Protein AF-N9N5F7-F1 (afdb_monomer_lite)

Secondary structure (DSSP, 8-state):
-EEEEEEEEETTEEEEEEEEEEEEEEETTEEEEEETTEEEEEEGGGEEETTS-TTTSSGGGS---------

Foldseek 3Di:
DKKFWDWDDDPPDTDTDIFDFDFPDDDPQWTWTDGPNDTDIDGVLRIGHPPDPPPPDDVPPPPPPPDPDDD

Radius of gyration: 15.31 Å; chains: 1; bounding box: 32×50×29 Å

pLDDT: mean 80.37, std 19.27, range [41.56, 97.25]

Sequence (71 aa):
MVFFYLFEIYEEQVFKIIREGVILKRKNQILKILDDGEIFYLHDHDVYPIGAPAKFIYNMFGVCFCSFYKH

Organism: NCBI:txid70348

Structure (mmCIF, N/CA/C/O backbone):
data_AF-N9N5F7-F1
#
_entry.id   AF-N9N5F7-F1
#
loop_
_atom_site.group_PDB
_atom_site.id
_atom_site.type_symbol
_atom_site.label_atom_id
_atom_site.label_alt_id
_atom_site.label_comp_id
_atom_site.label_asym_id
_atom_site.label_entity_id
_atom_site.label_seq_id
_atom_site.pdbx_PDB_ins_code
_atom_site.Cartn_x
_atom_site.Cartn_y
_atom_site.Cartn_z
_atom_site.occupancy
_atom_site.B_iso_or_equiv
_atom_site.auth_seq_id
_atom_site.auth_comp_id
_atom_site.auth_asym_id
_atom_site.auth_atom_id
_atom_site.pdbx_PDB_model_num
ATOM 1 N N . MET A 1 1 ? -12.200 -0.809 -0.907 1.00 86.25 1 MET A N 1
ATOM 2 C CA . MET A 1 1 ? -10.962 -1.094 -1.656 1.00 86.25 1 MET A CA 1
ATOM 3 C C . MET A 1 1 ? -10.164 0.184 -1.808 1.00 86.25 1 MET A C 1
ATOM 5 O O . MET A 1 1 ? -10.751 1.266 -1.846 1.00 86.25 1 MET A O 1
ATOM 9 N N . VAL A 1 2 ? -8.848 0.046 -1.851 1.00 91.56 2 VAL A N 1
ATOM 10 C CA . VAL A 1 2 ? -7.876 1.122 -2.049 1.00 91.56 2 VAL A CA 1
ATOM 11 C C . VAL A 1 2 ? -6.925 0.742 -3.174 1.00 91.56 2 VAL A C 1
ATOM 13 O O . VAL A 1 2 ? -6.804 -0.440 -3.476 1.00 91.56 2 VAL A O 1
ATOM 16 N N . PHE A 1 3 ? -6.242 1.716 -3.755 1.00 93.06 3 PHE A N 1
ATOM 17 C CA . PHE A 1 3 ? -5.114 1.488 -4.643 1.00 93.06 3 PHE A CA 1
ATOM 18 C C . PHE A 1 3 ? -3.869 2.205 -4.120 1.00 93.06 3 PHE A C 1
ATOM 20 O O . PHE A 1 3 ? -3.964 3.179 -3.370 1.00 93.06 3 PHE A O 1
ATOM 27 N N . PHE A 1 4 ? -2.702 1.710 -4.504 1.00 92.06 4 PHE A N 1
ATOM 28 C CA . PHE A 1 4 ? -1.404 2.273 -4.147 1.00 92.06 4 PHE A CA 1
ATOM 29 C C . PHE A 1 4 ? -0.395 2.019 -5.268 1.00 92.06 4 PHE A C 1
ATOM 31 O O . PHE A 1 4 ? -0.633 1.201 -6.161 1.00 92.06 4 PHE A O 1
ATOM 38 N N . TYR A 1 5 ? 0.722 2.745 -5.240 1.00 91.31 5 TYR A N 1
ATOM 39 C CA . TYR A 1 5 ? 1.794 2.570 -6.214 1.00 91.31 5 TYR A CA 1
ATOM 40 C C . TYR A 1 5 ? 2.888 1.663 -5.658 1.00 91.31 5 TYR A C 1
ATOM 42 O O . TYR A 1 5 ? 3.386 1.892 -4.558 1.00 91.31 5 TYR A O 1
ATOM 50 N N . LEU A 1 6 ? 3.288 0.673 -6.448 1.00 91.38 6 LEU A N 1
ATOM 51 C CA . LEU A 1 6 ? 4.488 -0.122 -6.230 1.00 91.38 6 LEU A CA 1
ATOM 52 C C . LEU A 1 6 ? 5.528 0.279 -7.277 1.00 91.38 6 LEU A C 1
ATOM 54 O O . LEU A 1 6 ? 5.196 0.460 -8.449 1.00 91.38 6 LEU A O 1
ATOM 58 N N . PHE A 1 7 ? 6.775 0.444 -6.846 1.00 89.75 7 PHE A N 1
ATOM 59 C CA . PHE A 1 7 ? 7.889 0.739 -7.738 1.00 89.75 7 PHE A CA 1
ATOM 60 C C . PHE A 1 7 ? 8.800 -0.476 -7.804 1.00 89.75 7 PHE A C 1
ATOM 62 O O . PHE A 1 7 ? 9.378 -0.871 -6.793 1.00 89.75 7 PHE A O 1
ATOM 69 N N . GLU A 1 8 ? 8.918 -1.058 -8.989 1.00 91.56 8 GLU A N 1
ATOM 70 C CA . GLU A 1 8 ? 9.813 -2.179 -9.250 1.00 91.56 8 GLU A CA 1
ATOM 71 C C . GLU A 1 8 ? 10.997 -1.695 -10.083 1.00 91.56 8 GLU A C 1
ATOM 73 O O . GLU A 1 8 ? 10.837 -0.903 -11.015 1.00 91.56 8 GLU A O 1
ATOM 78 N N . ILE A 1 9 ? 12.196 -2.146 -9.723 1.00 91.50 9 ILE A N 1
ATOM 7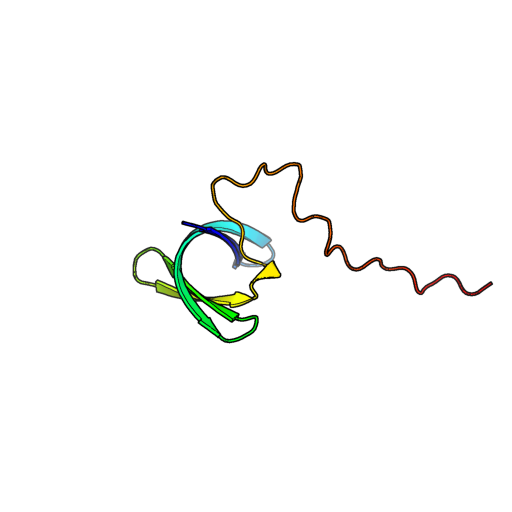9 C CA . ILE A 1 9 ? 13.430 -1.804 -10.426 1.00 91.50 9 ILE A CA 1
ATOM 80 C C . ILE A 1 9 ? 13.864 -3.040 -11.201 1.00 91.50 9 ILE A C 1
ATOM 82 O O . ILE A 1 9 ? 14.171 -4.068 -10.596 1.00 91.50 9 ILE A O 1
ATOM 86 N N . TYR A 1 10 ? 13.912 -2.924 -12.524 1.00 90.94 10 TYR A N 1
ATOM 87 C CA . TYR A 1 10 ? 14.500 -3.934 -13.397 1.00 90.94 10 TYR A CA 1
ATOM 88 C C . TYR A 1 10 ? 15.651 -3.290 -14.160 1.00 90.94 10 TYR A C 1
ATOM 90 O O . TYR A 1 10 ? 15.446 -2.344 -14.921 1.00 90.94 10 TYR A O 1
ATOM 98 N N . GLU A 1 11 ? 16.862 -3.800 -13.929 1.00 90.88 11 GLU A N 1
ATOM 99 C CA . GLU A 1 11 ? 18.109 -3.226 -14.447 1.00 90.88 11 GLU A CA 1
ATOM 100 C C . GLU A 1 11 ? 18.226 -1.727 -14.099 1.00 90.88 11 GLU A C 1
ATOM 102 O O . GLU A 1 11 ? 18.332 -1.379 -12.924 1.00 90.88 11 GLU A O 1
ATOM 107 N N . GLU A 1 12 ? 18.182 -0.842 -15.098 1.00 91.50 12 GLU A N 1
ATOM 108 C CA . GLU A 1 12 ? 18.263 0.619 -14.941 1.00 91.50 12 GLU A CA 1
ATOM 109 C C . GLU A 1 12 ? 16.898 1.322 -15.084 1.00 91.50 12 GLU A C 1
ATOM 111 O O . GLU A 1 12 ? 16.824 2.551 -15.130 1.00 91.50 12 GLU A O 1
ATOM 116 N N . GLN A 1 13 ? 15.800 0.564 -15.164 1.00 90.25 13 GLN A N 1
ATOM 117 C CA . GLN A 1 13 ? 14.454 1.098 -15.377 1.00 90.25 13 GLN A CA 1
ATOM 118 C C . GLN A 1 13 ? 13.581 0.964 -14.126 1.00 90.25 13 GLN A C 1
ATOM 120 O O . GLN A 1 13 ? 13.535 -0.081 -13.474 1.00 90.25 13 GLN A O 1
ATOM 125 N N . VAL A 1 14 ? 12.850 2.039 -13.815 1.00 91.50 14 VAL A N 1
ATOM 126 C CA . VAL A 1 14 ? 11.876 2.092 -12.717 1.00 91.50 14 VAL A CA 1
ATOM 127 C C . VAL A 1 14 ? 10.470 1.961 -13.288 1.00 91.50 14 VAL A C 1
ATOM 129 O O . VAL A 1 14 ? 10.002 2.833 -14.023 1.00 91.50 14 VAL A O 1
ATOM 132 N N . PHE A 1 15 ? 9.777 0.896 -12.905 1.00 91.31 15 PHE A N 1
ATOM 13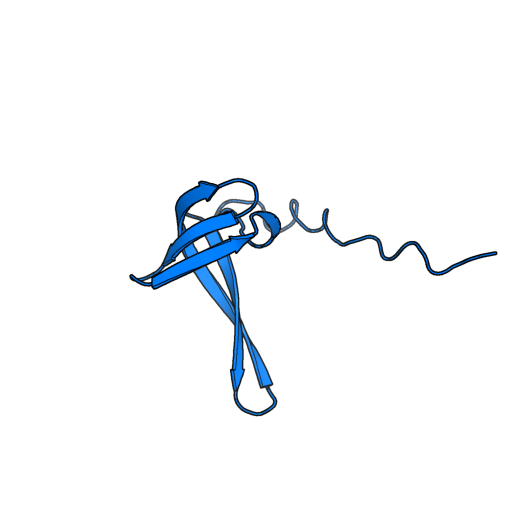3 C CA . PHE A 1 15 ? 8.403 0.624 -13.302 1.00 91.31 15 PHE A CA 1
ATOM 134 C C . PHE A 1 15 ? 7.456 1.019 -12.182 1.00 91.31 15 PHE A C 1
ATOM 136 O O . PHE A 1 15 ? 7.605 0.596 -11.038 1.00 91.31 15 PHE A O 1
ATOM 143 N N . LYS A 1 16 ? 6.461 1.836 -12.524 1.00 90.44 16 LYS A N 1
ATOM 144 C CA . LYS A 1 16 ? 5.399 2.244 -11.609 1.00 90.44 16 LYS A CA 1
ATOM 145 C C . LYS A 1 16 ? 4.162 1.391 -11.865 1.00 90.44 16 LYS A C 1
ATOM 147 O O . LYS A 1 16 ? 3.543 1.504 -12.920 1.00 90.44 16 LYS A O 1
ATOM 152 N N . ILE A 1 17 ? 3.791 0.582 -10.883 1.00 92.31 17 ILE A N 1
ATOM 153 C CA . ILE A 1 17 ? 2.671 -0.356 -10.943 1.00 92.31 17 ILE A CA 1
ATOM 154 C C . ILE A 1 17 ? 1.563 0.143 -10.018 1.00 92.31 17 ILE A C 1
ATOM 156 O O . ILE A 1 17 ? 1.828 0.593 -8.905 1.00 92.31 17 ILE A O 1
ATOM 160 N N . ILE A 1 18 ? 0.315 0.084 -10.482 1.00 91.12 18 ILE A N 1
ATOM 161 C CA . ILE A 1 18 ? -0.864 0.350 -9.652 1.00 91.12 18 ILE A CA 1
ATOM 162 C C . ILE A 1 18 ? -1.355 -0.991 -9.124 1.00 91.12 18 ILE A C 1
ATOM 164 O O . ILE A 1 18 ? -1.652 -1.888 -9.910 1.00 91.12 18 ILE A O 1
ATOM 168 N N . ARG A 1 19 ? -1.428 -1.119 -7.804 1.00 93.62 19 ARG A N 1
ATOM 169 C CA . ARG A 1 19 ? -1.962 -2.297 -7.116 1.00 93.62 19 ARG A CA 1
ATOM 170 C C . ARG A 1 19 ? -3.246 -1.909 -6.395 1.00 93.62 19 ARG A C 1
ATOM 172 O O . ARG A 1 19 ? -3.389 -0.764 -5.960 1.00 93.62 19 ARG A O 1
ATOM 179 N N . GLU A 1 20 ? -4.173 -2.849 -6.265 1.00 93.88 20 GLU A N 1
ATOM 180 C CA . GLU A 1 20 ? -5.449 -2.657 -5.576 1.00 93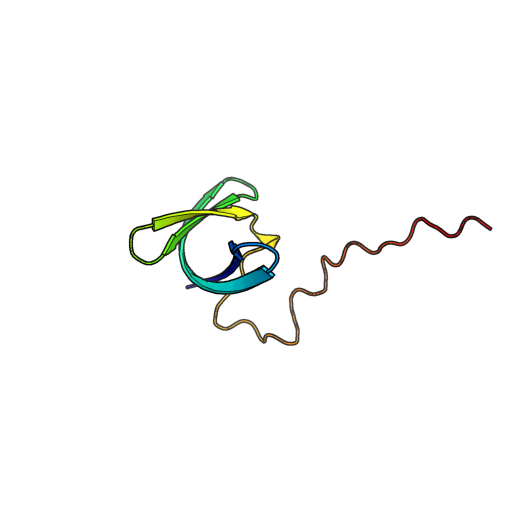.88 20 GLU A CA 1
ATOM 181 C C . GLU A 1 20 ? -5.540 -3.604 -4.387 1.00 93.88 20 GLU A C 1
ATOM 183 O O . GLU A 1 20 ? -5.153 -4.756 -4.472 1.00 93.88 20 GLU A O 1
ATOM 188 N N . GLY A 1 21 ? -6.075 -3.144 -3.263 1.00 94.50 21 GLY A N 1
ATOM 189 C CA . GLY A 1 21 ? -6.158 -3.978 -2.075 1.00 94.50 21 GLY A CA 1
ATOM 190 C C . GLY A 1 21 ? -7.267 -3.598 -1.112 1.00 94.50 21 GLY A C 1
ATOM 191 O O . GLY A 1 21 ? -8.013 -2.621 -1.272 1.00 94.50 21 GLY A O 1
ATOM 192 N N . VAL A 1 22 ? -7.376 -4.401 -0.061 1.00 95.56 22 VAL A N 1
ATOM 193 C CA . VAL A 1 22 ? -8.317 -4.207 1.041 1.00 95.56 22 VAL A CA 1
ATOM 194 C C . VAL A 1 22 ? -7.538 -3.891 2.311 1.00 95.56 22 VAL A C 1
ATOM 196 O O . VAL A 1 22 ? -6.630 -4.621 2.700 1.00 95.56 22 VAL A O 1
ATOM 199 N N . ILE A 1 23 ? -7.902 -2.801 2.990 1.00 95.06 23 ILE A N 1
ATOM 200 C CA . ILE A 1 23 ? -7.321 -2.466 4.293 1.00 95.06 23 ILE A CA 1
ATOM 201 C C . ILE A 1 23 ? -7.804 -3.499 5.317 1.00 95.06 23 ILE A C 1
ATOM 203 O O . ILE A 1 23 ? -8.997 -3.596 5.592 1.00 95.06 23 ILE A O 1
ATOM 207 N N . LEU A 1 24 ? -6.866 -4.227 5.918 1.00 96.31 24 LEU A N 1
ATOM 208 C CA . LEU A 1 24 ? -7.127 -5.159 7.013 1.00 96.31 24 LEU A CA 1
ATOM 209 C C . LEU A 1 24 ? -7.087 -4.467 8.379 1.00 96.31 24 LEU A C 1
ATOM 211 O O . LEU A 1 24 ? -7.839 -4.818 9.285 1.00 96.31 24 LEU A O 1
ATOM 215 N N . LYS A 1 25 ? -6.160 -3.519 8.564 1.00 94.50 25 LYS A N 1
ATOM 216 C CA . LYS A 1 25 ? -5.962 -2.813 9.839 1.00 94.50 25 LYS A CA 1
ATOM 217 C C . LYS A 1 25 ? -5.287 -1.463 9.625 1.00 94.50 25 LYS A C 1
ATOM 219 O O . LYS A 1 25 ? -4.426 -1.333 8.761 1.00 94.50 25 LYS A O 1
ATOM 224 N N . ARG A 1 26 ? -5.604 -0.493 10.483 1.00 92.69 26 ARG A N 1
ATOM 225 C CA . ARG A 1 26 ? -4.865 0.768 10.632 1.00 92.69 26 ARG A CA 1
ATOM 226 C C . ARG A 1 26 ? -4.215 0.832 12.010 1.00 92.69 26 ARG A C 1
ATOM 228 O O . ARG A 1 26 ? -4.867 0.535 13.011 1.00 92.69 26 ARG A O 1
ATOM 235 N N . LYS A 1 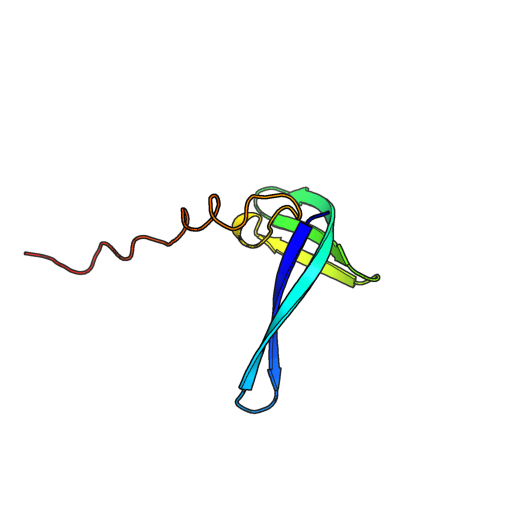27 ? -2.943 1.227 12.069 1.00 93.50 27 LYS A N 1
ATOM 236 C CA . LYS A 1 27 ? -2.249 1.584 13.312 1.00 93.50 27 LYS A CA 1
ATOM 237 C C . LYS A 1 27 ? -1.475 2.877 13.075 1.00 93.50 27 LYS A C 1
ATOM 239 O O . LYS A 1 27 ? -0.516 2.890 12.311 1.00 93.50 27 LYS A O 1
ATOM 244 N N . ASN A 1 28 ? -1.890 3.951 13.742 1.00 93.62 28 ASN A N 1
ATOM 245 C CA . ASN A 1 28 ? -1.385 5.305 13.508 1.00 93.62 28 ASN A CA 1
ATOM 246 C C . ASN A 1 28 ? -1.499 5.673 12.012 1.00 93.62 28 ASN A C 1
ATOM 248 O O . ASN A 1 28 ? -2.593 5.625 11.446 1.00 93.62 28 ASN A O 1
ATOM 252 N N . GLN A 1 29 ? -0.367 5.997 11.388 1.00 92.06 29 GLN A N 1
ATOM 253 C CA . GLN A 1 29 ? -0.241 6.374 9.980 1.00 92.06 29 GLN A CA 1
ATOM 254 C C . GLN A 1 29 ? 0.092 5.186 9.068 1.00 92.06 29 GLN A C 1
ATOM 256 O O . GLN A 1 29 ? 0.358 5.402 7.897 1.00 92.06 29 GLN A O 1
ATOM 261 N N . ILE A 1 30 ? 0.104 3.947 9.579 1.00 94.69 30 ILE A N 1
ATOM 262 C CA . ILE A 1 30 ? 0.392 2.741 8.791 1.00 94.69 30 ILE A CA 1
ATOM 263 C C . ILE A 1 30 ? -0.890 1.939 8.561 1.00 94.69 30 ILE A C 1
ATOM 265 O O . ILE A 1 30 ? -1.635 1.619 9.498 1.00 94.69 30 ILE A O 1
ATOM 269 N N . LEU A 1 31 ? -1.115 1.573 7.305 1.00 95.56 31 LEU A N 1
ATOM 270 C CA . LEU A 1 31 ? -2.169 0.690 6.835 1.00 95.56 31 LEU A CA 1
ATOM 271 C C . LEU A 1 31 ? -1.579 -0.679 6.510 1.00 95.56 31 LEU A C 1
ATOM 273 O O . LEU A 1 31 ? -0.591 -0.787 5.793 1.00 95.56 31 LEU A O 1
ATOM 277 N N . LYS A 1 32 ? -2.218 -1.727 7.028 1.00 97.25 32 LYS A N 1
ATOM 278 C CA . LYS A 1 32 ? -1.996 -3.111 6.614 1.00 97.25 32 LYS A CA 1
ATOM 279 C C . LYS A 1 32 ? -3.005 -3.435 5.520 1.00 97.25 32 LYS A C 1
ATOM 281 O O . LYS A 1 32 ? -4.207 -3.421 5.797 1.00 97.25 32 LYS A O 1
ATOM 286 N N . ILE A 1 33 ? -2.530 -3.722 4.318 1.00 96.81 33 ILE A N 1
ATOM 287 C CA . ILE A 1 33 ? -3.340 -3.940 3.117 1.00 96.81 33 ILE A CA 1
ATOM 288 C C . ILE A 1 33 ? -3.109 -5.362 2.610 1.00 96.81 33 ILE A C 1
ATOM 290 O O . ILE A 1 33 ? -1.980 -5.839 2.622 1.00 96.81 33 ILE A O 1
ATOM 294 N N . LEU A 1 34 ? -4.188 -6.035 2.217 1.00 97.12 34 LEU A N 1
ATOM 295 C CA . LEU A 1 34 ? -4.170 -7.325 1.535 1.00 97.12 34 LEU A CA 1
ATOM 296 C C . LEU A 1 34 ? -4.440 -7.106 0.052 1.00 97.12 34 LEU A C 1
ATOM 298 O O . LEU A 1 34 ? -5.457 -6.500 -0.292 1.00 97.12 34 LEU A O 1
ATOM 302 N N . ASP A 1 35 ? -3.562 -7.630 -0.785 1.00 96.00 35 ASP A N 1
ATOM 303 C CA . ASP A 1 35 ? -3.678 -7.620 -2.239 1.00 96.00 35 ASP A CA 1
ATOM 304 C C . ASP A 1 35 ? -3.195 -8.975 -2.768 1.00 96.00 35 ASP A C 1
ATOM 306 O O . ASP A 1 35 ? -2.093 -9.395 -2.446 1.00 96.00 35 ASP A O 1
ATOM 310 N N . ASP A 1 36 ? -4.070 -9.686 -3.478 1.00 93.44 36 ASP A N 1
ATOM 311 C CA . ASP A 1 36 ? -3.850 -11.031 -4.038 1.00 93.44 36 ASP A CA 1
ATOM 312 C C . ASP A 1 36 ? -3.091 -12.030 -3.131 1.00 93.44 36 ASP A C 1
ATOM 314 O O . ASP A 1 36 ? -2.209 -12.774 -3.550 1.00 93.44 36 ASP A O 1
ATOM 318 N N . GLY A 1 37 ? -3.417 -12.040 -1.832 1.00 94.56 37 GLY A N 1
ATOM 319 C CA . GLY A 1 37 ? -2.781 -12.923 -0.840 1.00 94.56 37 GLY A CA 1
ATOM 320 C C . GLY A 1 37 ? -1.486 -12.381 -0.220 1.00 94.56 37 GLY A C 1
ATOM 321 O O . GLY A 1 37 ? -1.018 -12.919 0.785 1.00 94.56 37 GLY A O 1
ATOM 322 N N . GLU A 1 38 ? -0.953 -11.279 -0.739 1.00 96.44 38 GLU A N 1
ATOM 323 C CA . GLU A 1 38 ? 0.214 -10.576 -0.218 1.00 96.44 38 GLU A CA 1
ATOM 324 C C . GLU A 1 38 ? -0.189 -9.466 0.761 1.00 96.44 38 GLU A C 1
ATOM 326 O O . GLU A 1 38 ? -1.233 -8.819 0.637 1.00 96.44 38 GLU A O 1
ATOM 331 N N . ILE A 1 39 ? 0.651 -9.237 1.775 1.00 96.88 39 ILE A N 1
ATOM 332 C CA . ILE A 1 39 ? 0.414 -8.211 2.792 1.00 96.88 39 ILE A CA 1
ATOM 333 C C . ILE A 1 39 ? 1.394 -7.061 2.612 1.00 96.88 39 ILE A C 1
ATOM 335 O O . ILE A 1 39 ? 2.599 -7.226 2.786 1.00 96.88 39 ILE A O 1
ATOM 339 N N . PHE A 1 40 ? 0.842 -5.872 2.404 1.00 95.75 40 PHE A N 1
ATOM 340 C CA . PHE A 1 40 ? 1.577 -4.620 2.305 1.00 95.75 40 PHE A CA 1
ATOM 341 C C . PHE A 1 40 ? 1.374 -3.774 3.562 1.00 95.75 40 PHE A C 1
ATOM 343 O O . PHE A 1 40 ? 0.282 -3.722 4.136 1.00 95.75 40 PHE A O 1
ATOM 350 N N . TYR A 1 41 ? 2.435 -3.091 3.988 1.00 95.75 41 TYR A N 1
ATOM 351 C CA . TYR A 1 41 ? 2.387 -2.086 5.046 1.00 95.75 41 TYR A CA 1
ATOM 352 C C . TYR A 1 41 ? 2.777 -0.745 4.443 1.00 95.75 41 TYR A C 1
ATOM 354 O O . TYR A 1 41 ? 3.929 -0.555 4.070 1.00 95.75 41 TYR A O 1
ATOM 362 N N . LEU A 1 42 ? 1.814 0.163 4.330 1.00 93.75 42 LEU A N 1
ATOM 363 C CA . LEU A 1 42 ? 1.991 1.442 3.645 1.00 93.75 42 LEU A CA 1
ATOM 364 C C . LEU A 1 42 ? 1.581 2.591 4.548 1.00 93.75 42 LEU A C 1
ATOM 366 O O . LEU A 1 42 ? 0.713 2.428 5.410 1.00 93.75 42 LEU A O 1
ATOM 370 N N . HIS A 1 43 ? 2.187 3.756 4.344 1.00 93.38 43 HIS A N 1
ATOM 371 C CA . HIS A 1 43 ? 1.695 4.958 4.989 1.00 93.38 43 HIS A CA 1
ATOM 372 C C . HIS A 1 43 ? 0.334 5.353 4.411 1.00 93.38 43 HIS A C 1
ATOM 374 O O . HIS A 1 43 ? 0.059 5.164 3.229 1.00 93.38 43 HIS A O 1
ATOM 380 N N . ASP A 1 44 ? -0.540 5.912 5.243 1.00 88.56 44 ASP A N 1
ATOM 381 C CA . ASP A 1 44 ? -1.884 6.312 4.825 1.00 88.56 44 ASP A CA 1
ATOM 382 C C . ASP A 1 44 ? -1.906 7.416 3.754 1.00 88.56 44 ASP A C 1
ATOM 384 O O . ASP A 1 44 ? -2.893 7.518 3.030 1.00 88.56 44 ASP A O 1
ATOM 388 N N . HIS A 1 45 ? -0.828 8.191 3.607 1.00 87.19 45 HIS A N 1
ATOM 389 C CA . HIS A 1 45 ? -0.676 9.185 2.540 1.00 87.19 45 HIS A CA 1
ATOM 390 C C . HIS A 1 45 ? -0.281 8.596 1.174 1.00 87.19 45 HIS A C 1
ATOM 392 O O . HIS A 1 45 ? -0.445 9.280 0.164 1.00 87.19 45 HIS A O 1
ATOM 398 N N . ASP A 1 46 ? 0.174 7.340 1.130 1.00 89.12 46 ASP A N 1
ATOM 399 C CA . ASP A 1 46 ? 0.545 6.627 -0.104 1.00 89.12 46 ASP A CA 1
ATOM 400 C C . ASP A 1 46 ? -0.597 5.751 -0.653 1.00 89.12 46 ASP A C 1
ATOM 402 O O . ASP A 1 46 ? -0.428 5.020 -1.633 1.00 89.12 46 ASP A O 1
ATOM 406 N N . VAL A 1 47 ? -1.765 5.789 -0.005 1.00 90.56 47 VAL A N 1
ATOM 407 C CA . VAL A 1 47 ? -2.895 4.895 -0.271 1.00 90.56 47 VAL A CA 1
ATOM 408 C C . VAL A 1 47 ? -4.141 5.706 -0.603 1.00 90.56 47 VAL A C 1
ATOM 410 O O . VAL A 1 47 ? -4.544 6.598 0.140 1.00 90.56 47 VAL A O 1
ATOM 413 N N . TYR A 1 48 ? -4.805 5.351 -1.701 1.00 88.25 48 TYR A N 1
ATOM 414 C CA . TYR A 1 48 ? -5.901 6.131 -2.269 1.00 88.25 48 TYR A CA 1
ATOM 415 C C . TYR A 1 48 ? -7.198 5.309 -2.362 1.00 88.25 48 TYR A C 1
ATOM 417 O O . TYR A 1 48 ? -7.165 4.137 -2.735 1.00 88.25 48 TYR A O 1
ATOM 425 N N . PRO A 1 49 ? -8.379 5.878 -2.065 1.00 88.00 49 PRO A N 1
ATOM 426 C CA . PRO A 1 49 ? -9.654 5.199 -2.308 1.00 88.00 49 PRO A CA 1
ATOM 427 C C . PRO A 1 49 ? -9.943 5.038 -3.813 1.00 88.00 49 PRO A C 1
ATOM 429 O O . PRO A 1 49 ? -9.803 6.000 -4.562 1.00 88.00 49 PRO A O 1
ATOM 432 N N . ILE A 1 50 ? -10.450 3.876 -4.251 1.00 80.81 50 ILE A N 1
ATOM 433 C CA . ILE A 1 50 ? -10.752 3.582 -5.678 1.00 80.81 50 ILE A CA 1
ATOM 434 C C . ILE A 1 50 ? -11.813 4.517 -6.294 1.00 80.81 50 ILE A C 1
ATOM 436 O O . ILE A 1 50 ? -11.838 4.729 -7.500 1.00 80.81 50 ILE A O 1
ATOM 440 N N . GLY A 1 51 ? -12.666 5.125 -5.470 1.00 70.50 51 GLY A N 1
ATOM 441 C CA . GLY A 1 51 ? -13.686 6.086 -5.907 1.00 70.50 51 GLY A CA 1
ATOM 442 C C . GLY A 1 51 ? -13.332 7.551 -5.652 1.00 70.50 51 GLY A C 1
ATOM 443 O O . GLY A 1 51 ? -14.195 8.412 -5.814 1.00 70.50 51 GLY A O 1
ATOM 444 N N . ALA A 1 52 ? -12.114 7.856 -5.194 1.00 67.00 52 ALA A N 1
ATOM 445 C CA . ALA A 1 52 ? -11.722 9.245 -4.999 1.00 67.00 52 ALA A CA 1
ATOM 446 C C . ALA A 1 52 ? -11.660 9.939 -6.370 1.00 67.00 52 ALA A C 1
ATOM 448 O O . ALA A 1 52 ? -11.071 9.380 -7.299 1.00 67.00 52 ALA A O 1
ATOM 449 N N . PRO A 1 53 ? -12.240 11.145 -6.539 1.00 58.03 53 PRO A N 1
ATOM 450 C CA . PRO A 1 53 ? -12.073 11.900 -7.768 1.00 58.03 53 PRO A CA 1
ATOM 451 C C . PRO A 1 53 ? -10.578 12.169 -7.932 1.00 58.03 53 PRO A C 1
ATOM 453 O O . PRO A 1 53 ? -10.016 13.031 -7.257 1.00 58.03 53 PRO A O 1
ATOM 456 N N . ALA A 1 54 ? -9.939 11.420 -8.833 1.00 52.16 54 ALA A N 1
ATOM 457 C CA . ALA A 1 54 ? -8.492 11.405 -9.048 1.00 52.16 54 ALA A CA 1
ATOM 458 C C . ALA A 1 54 ? -7.895 12.796 -9.354 1.00 52.16 54 ALA A C 1
ATOM 460 O O . ALA A 1 54 ? -6.682 12.973 -9.334 1.00 52.16 54 ALA A O 1
ATOM 461 N N . LYS A 1 55 ? -8.744 13.799 -9.617 1.00 49.47 55 LYS A N 1
ATOM 462 C CA . LYS A 1 55 ? -8.368 15.195 -9.856 1.00 49.47 55 LYS A CA 1
ATOM 463 C C . LYS A 1 55 ? -8.414 16.116 -8.631 1.00 49.47 55 LYS A C 1
ATOM 465 O O . LYS A 1 55 ? -7.948 17.240 -8.768 1.00 49.47 55 LYS A O 1
ATOM 470 N N . PHE A 1 56 ? -8.962 15.711 -7.479 1.00 49.59 56 PHE A N 1
ATOM 471 C CA . PHE A 1 56 ? -9.247 16.674 -6.400 1.00 49.59 56 PHE A CA 1
ATOM 472 C C . PHE A 1 56 ? -8.649 16.404 -5.020 1.00 49.59 56 PHE A C 1
ATOM 474 O O . PHE A 1 56 ? -8.613 17.326 -4.215 1.00 49.59 56 PHE A O 1
ATOM 481 N N . ILE A 1 57 ? -8.137 15.214 -4.716 1.00 48.72 57 ILE A N 1
ATOM 482 C CA . ILE A 1 57 ? -7.519 14.940 -3.408 1.00 48.72 57 ILE A CA 1
ATOM 483 C C . ILE A 1 57 ? -6.443 13.886 -3.690 1.00 48.72 57 ILE A C 1
ATOM 485 O O . ILE A 1 57 ? -6.780 12.760 -4.017 1.00 48.72 57 ILE A O 1
ATOM 489 N N . TYR A 1 58 ? -5.172 14.227 -3.911 1.00 48.06 58 TYR A N 1
ATOM 490 C CA . TYR A 1 58 ? -4.148 14.235 -2.859 1.00 48.06 58 TYR A CA 1
ATOM 491 C C . TYR A 1 58 ? -2.827 14.864 -3.364 1.00 48.06 58 TYR A C 1
ATOM 493 O O . TYR A 1 58 ? -1.739 14.450 -2.986 1.00 48.06 58 TYR A O 1
ATOM 501 N N . ASN A 1 59 ? -2.905 15.931 -4.169 1.00 44.72 59 ASN A N 1
ATOM 502 C CA . ASN A 1 59 ? -1.758 16.82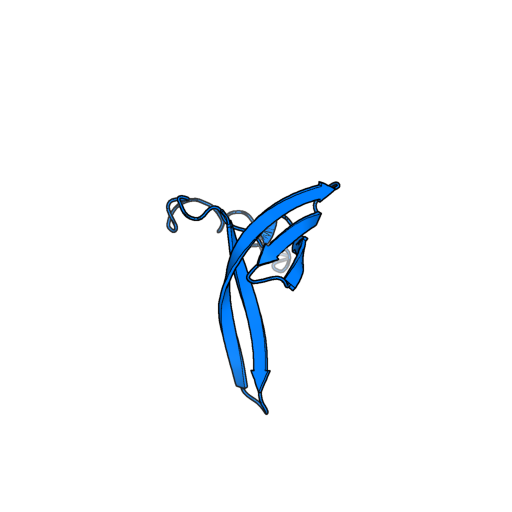9 -4.397 1.00 44.72 59 ASN A CA 1
ATOM 503 C C . ASN A 1 59 ? -1.587 17.865 -3.254 1.00 44.72 59 ASN A C 1
ATOM 505 O O . ASN A 1 59 ? -0.883 18.855 -3.409 1.00 44.72 59 ASN A O 1
ATOM 509 N N . MET A 1 60 ? -2.245 17.658 -2.102 1.00 44.56 60 MET A N 1
ATOM 510 C CA . MET A 1 60 ? -2.171 18.531 -0.916 1.00 44.56 60 MET A CA 1
ATOM 511 C C . MET A 1 60 ? -1.069 18.148 0.087 1.00 44.56 60 MET A C 1
ATOM 513 O O . MET A 1 60 ? -0.809 18.919 1.002 1.00 44.56 60 MET A O 1
ATOM 517 N N . PHE A 1 61 ? -0.386 17.012 -0.095 1.00 48.97 61 PHE A N 1
ATOM 518 C CA . PHE A 1 61 ? 0.875 16.715 0.603 1.00 48.97 61 PHE A CA 1
ATOM 519 C C . PHE A 1 61 ? 2.065 16.697 -0.355 1.00 48.97 61 PHE A C 1
ATOM 521 O O . PHE A 1 61 ? 3.095 16.092 -0.065 1.00 48.97 61 PHE A O 1
ATOM 528 N N . GLY A 1 62 ? 1.957 17.417 -1.479 1.00 43.34 62 GLY A N 1
ATOM 529 C CA . GLY A 1 62 ? 3.152 18.008 -2.056 1.00 43.34 62 GLY A CA 1
ATOM 530 C C . GLY A 1 62 ? 3.786 18.826 -0.942 1.00 43.34 62 GLY A C 1
ATOM 531 O O . GLY A 1 62 ? 3.243 19.854 -0.542 1.00 43.34 62 GLY A O 1
ATOM 532 N N . VAL A 1 63 ? 4.871 18.320 -0.363 1.00 47.72 63 VAL A N 1
ATOM 533 C CA . VAL A 1 63 ? 5.696 19.104 0.544 1.00 47.72 63 VAL A CA 1
ATOM 534 C C . VAL A 1 63 ? 6.035 20.360 -0.254 1.00 47.72 63 VAL A C 1
ATOM 536 O O . VAL A 1 63 ? 6.723 20.271 -1.270 1.00 47.72 63 VAL A O 1
ATOM 539 N N . CYS A 1 64 ? 5.470 21.512 0.122 1.00 52.56 64 CYS A N 1
ATOM 540 C CA . CYS A 1 64 ? 5.884 22.789 -0.449 1.00 52.56 64 CYS A CA 1
ATOM 541 C C . CYS A 1 64 ? 7.384 22.847 -0.187 1.00 52.56 64 CYS A C 1
ATOM 543 O O . CYS A 1 64 ? 7.805 22.944 0.967 1.00 52.56 64 CYS A O 1
ATOM 545 N N . PHE A 1 65 ? 8.198 22.747 -1.234 1.00 54.28 65 PHE A N 1
ATOM 546 C CA . PHE A 1 65 ? 9.631 22.991 -1.150 1.00 54.28 65 PHE A CA 1
ATOM 547 C C . PHE A 1 65 ? 9.838 24.507 -1.041 1.00 54.28 65 PHE A C 1
ATOM 549 O O . PHE A 1 65 ? 10.393 25.168 -1.908 1.00 54.28 65 PHE A O 1
ATOM 556 N N . CYS A 1 66 ? 9.298 25.091 0.021 1.00 58.91 66 CYS A N 1
ATOM 557 C CA . CYS A 1 66 ? 9.224 26.523 0.239 1.00 58.91 66 CYS A CA 1
ATOM 558 C C . CYS A 1 66 ? 10.159 26.848 1.398 1.00 58.91 66 CYS A C 1
ATOM 560 O O . CYS A 1 66 ? 9.741 27.230 2.485 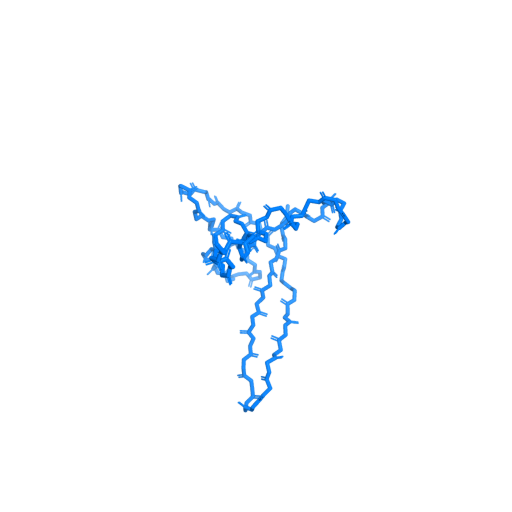1.00 58.91 66 CYS A O 1
ATOM 562 N N . SER A 1 67 ? 11.451 26.579 1.194 1.00 55.84 67 SER A N 1
ATOM 563 C CA . SER A 1 67 ? 12.521 26.936 2.137 1.00 55.84 67 SER A CA 1
ATOM 564 C C . SER A 1 67 ? 13.869 27.238 1.460 1.00 55.84 67 SER A C 1
ATOM 566 O O . SER A 1 67 ? 14.897 27.192 2.125 1.00 55.84 67 SER A O 1
ATOM 568 N N . PHE A 1 68 ? 13.898 27.595 0.166 1.00 54.16 68 PHE A N 1
ATOM 569 C CA . PHE A 1 68 ? 15.156 27.913 -0.542 1.00 54.16 68 PHE A CA 1
ATOM 570 C C . PHE A 1 68 ? 15.207 29.267 -1.267 1.00 54.16 68 PHE A C 1
ATOM 572 O O . PHE A 1 68 ? 15.999 29.432 -2.185 1.00 54.16 68 PHE A O 1
ATOM 579 N N . TYR A 1 69 ? 14.465 30.276 -0.808 1.00 45.97 69 TYR A N 1
ATOM 580 C CA . TYR A 1 69 ? 14.807 31.668 -1.128 1.00 45.97 69 TYR A CA 1
ATOM 581 C C . TYR A 1 69 ? 14.817 32.504 0.151 1.00 45.97 69 TYR A C 1
ATOM 583 O O . TYR A 1 69 ? 13.814 33.079 0.560 1.00 45.97 69 TYR A O 1
ATOM 591 N N . LYS A 1 70 ? 15.987 32.519 0.802 1.00 46.56 70 LYS A N 1
ATOM 592 C CA . LYS A 1 70 ? 16.408 33.639 1.645 1.00 46.56 70 LYS A CA 1
ATOM 593 C C . LYS A 1 70 ? 16.578 34.851 0.726 1.00 46.56 70 LYS A C 1
ATOM 595 O O . LYS A 1 70 ? 17.377 34.773 -0.205 1.00 46.56 70 LYS A O 1
ATOM 600 N N . HIS A 1 71 ? 15.868 35.934 1.009 1.00 41.56 71 HIS A N 1
ATOM 601 C CA . HIS A 1 71 ? 16.264 37.283 0.621 1.00 41.56 71 HIS A CA 1
ATOM 602 C C . HIS A 1 71 ? 16.308 38.141 1.878 1.00 41.56 71 HIS A C 1
ATOM 604 O O . HIS A 1 71 ? 15.369 38.008 2.694 1.00 41.56 71 HIS A O 1
#